Protein AF-A0A919FVA9-F1 (afdb_monomer)

Secondary structure (DSSP, 8-state):
--PPPPPPEEEEEETTEEEEEEEPTTSS-EEEEEEE-SS----TT---S-S--SS-HHHHHHHHHHHT--

Organism: NCBI:txid2035533

Structu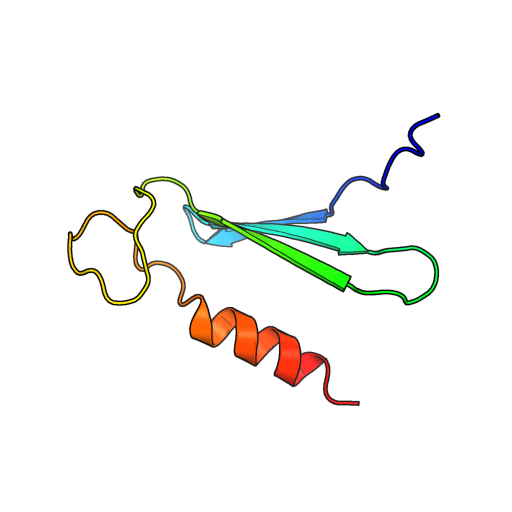re (mmCIF, N/CA/C/O backbone):
data_AF-A0A919FVA9-F1
#
_entry.id   AF-A0A919FVA9-F1
#
loop_
_atom_site.group_PDB
_atom_site.id
_atom_site.type_symbol
_atom_site.label_atom_id
_atom_site.label_alt_id
_atom_site.label_comp_id
_atom_site.label_asym_id
_atom_site.label_entity_id
_atom_site.label_seq_id
_atom_site.pdbx_PDB_ins_code
_atom_site.Cartn_x
_atom_site.Cartn_y
_atom_site.Cartn_z
_atom_site.occupancy
_atom_site.B_iso_or_equiv
_atom_site.auth_seq_id
_atom_site.auth_comp_id
_atom_site.auth_asym_id
_atom_site.auth_atom_id
_atom_site.pdbx_PDB_model_num
ATOM 1 N N . MET A 1 1 ? 0.018 17.713 25.070 1.00 34.72 1 MET A N 1
ATOM 2 C CA . MET A 1 1 ? 0.118 16.323 25.566 1.00 34.72 1 MET A CA 1
ATOM 3 C C . MET A 1 1 ? -0.206 15.384 24.413 1.00 34.72 1 MET A C 1
ATOM 5 O O . MET A 1 1 ? -1.373 15.231 24.079 1.00 34.72 1 MET A O 1
ATOM 9 N N . THR A 1 2 ? 0.798 14.822 23.743 1.00 42.88 2 THR A N 1
ATOM 10 C CA . THR A 1 2 ? 0.576 13.884 22.632 1.00 42.88 2 THR A CA 1
ATOM 11 C C . THR A 1 2 ? 0.308 12.508 23.233 1.00 42.88 2 THR A C 1
ATOM 13 O O . THR A 1 2 ? 1.193 11.905 23.834 1.00 42.88 2 THR A O 1
ATOM 16 N N . LYS A 1 3 ? -0.937 12.033 23.156 1.00 42.31 3 LYS A N 1
ATOM 17 C CA . LYS A 1 3 ? -1.303 10.671 23.562 1.00 42.31 3 LYS A CA 1
ATOM 18 C C . LYS A 1 3 ? -0.514 9.699 22.683 1.00 42.31 3 LYS A C 1
ATOM 20 O O . LYS A 1 3 ? -0.701 9.708 21.470 1.00 42.31 3 LYS A O 1
ATOM 25 N N . ALA A 1 4 ? 0.366 8.897 23.284 1.00 48.94 4 ALA A N 1
ATOM 26 C CA . ALA A 1 4 ? 1.120 7.881 22.559 1.00 48.94 4 ALA A CA 1
ATOM 27 C C . ALA A 1 4 ? 0.136 6.951 21.832 1.00 48.94 4 ALA A C 1
ATOM 29 O O . ALA A 1 4 ? -0.714 6.312 22.462 1.00 48.94 4 ALA A O 1
ATOM 30 N N . ALA A 1 5 ? 0.209 6.930 20.500 1.00 57.91 5 ALA A N 1
ATOM 31 C CA . ALA A 1 5 ? -0.489 5.935 19.704 1.00 57.91 5 ALA A CA 1
ATOM 32 C C . ALA A 1 5 ? 0.036 4.550 20.104 1.00 57.91 5 ALA A C 1
ATOM 34 O O . ALA A 1 5 ? 1.217 4.386 20.416 1.00 57.91 5 ALA A O 1
ATOM 35 N N . ARG A 1 6 ? -0.848 3.550 20.141 1.00 62.50 6 ARG A N 1
ATOM 36 C CA . ARG A 1 6 ? -0.420 2.163 20.338 1.00 62.50 6 ARG A CA 1
ATOM 37 C C . ARG A 1 6 ? 0.550 1.814 19.194 1.00 62.50 6 ARG A C 1
ATOM 39 O O . ARG A 1 6 ? 0.262 2.227 18.070 1.00 62.50 6 ARG A O 1
ATOM 46 N N . PRO A 1 7 ? 1.675 1.122 19.453 1.00 67.94 7 PRO A N 1
ATOM 47 C CA . PRO A 1 7 ? 2.615 0.792 18.388 1.00 67.94 7 PRO A CA 1
ATOM 48 C C . PRO A 1 7 ? 1.894 0.007 17.292 1.00 67.94 7 PRO A C 1
ATOM 50 O O . PRO A 1 7 ? 1.063 -0.856 17.595 1.00 67.94 7 PRO A O 1
ATOM 53 N N . ALA A 1 8 ? 2.189 0.342 16.037 1.00 81.75 8 ALA A N 1
ATOM 54 C CA . ALA A 1 8 ? 1.634 -0.361 14.893 1.00 81.75 8 ALA A CA 1
ATOM 55 C C . ALA A 1 8 ? 2.076 -1.826 14.906 1.00 81.75 8 ALA A C 1
ATOM 57 O O . ALA A 1 8 ? 3.200 -2.143 15.306 1.00 81.75 8 ALA A O 1
ATOM 58 N N . ARG A 1 9 ? 1.201 -2.723 14.447 1.00 89.88 9 ARG A N 1
ATOM 59 C CA . ARG A 1 9 ? 1.600 -4.101 14.152 1.00 89.88 9 ARG A CA 1
ATOM 60 C C . ARG A 1 9 ? 2.299 -4.111 12.799 1.00 89.88 9 ARG A C 1
ATOM 62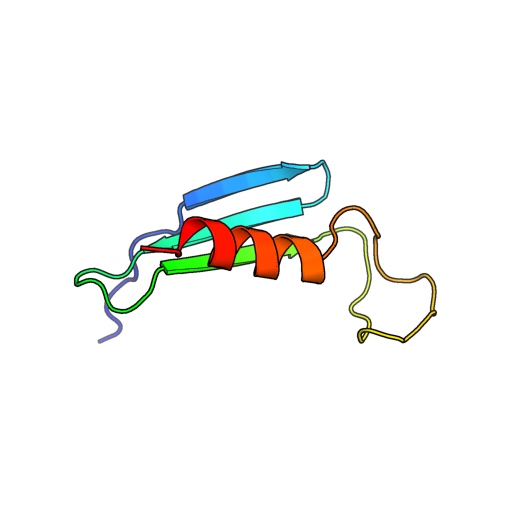 O O . ARG A 1 9 ? 1.668 -3.735 11.817 1.00 89.88 9 ARG A O 1
ATOM 69 N N . VAL A 1 10 ? 3.567 -4.517 12.769 1.00 93.69 10 VAL A N 1
ATOM 70 C CA . VAL A 1 10 ? 4.388 -4.550 11.550 1.00 93.69 10 VAL A CA 1
ATOM 71 C C . VAL A 1 10 ? 4.525 -5.984 11.050 1.00 93.69 10 VAL A C 1
ATOM 73 O O . VAL A 1 10 ? 4.864 -6.868 11.837 1.00 93.69 10 VAL A O 1
ATOM 76 N N . GLU A 1 11 ? 4.284 -6.213 9.761 1.00 95.12 11 GLU A N 1
ATOM 77 C CA . GLU A 1 11 ? 4.432 -7.526 9.123 1.00 95.12 11 GLU A CA 1
ATOM 78 C C . GLU A 1 11 ? 5.133 -7.425 7.765 1.00 95.12 11 GLU A C 1
ATOM 80 O O . GLU A 1 11 ? 4.783 -6.540 6.975 1.00 95.12 11 GLU A O 1
ATOM 85 N N . PRO A 1 12 ? 6.083 -8.327 7.452 1.00 95.38 12 PRO A N 1
ATOM 86 C CA . PRO A 1 12 ? 6.573 -8.472 6.088 1.00 95.38 12 PRO A CA 1
ATOM 87 C C . PRO A 1 12 ? 5.450 -9.012 5.193 1.00 95.38 12 PRO A C 1
ATOM 89 O O . PRO A 1 12 ? 4.715 -9.916 5.587 1.00 95.38 12 PRO A O 1
ATOM 92 N N . VAL A 1 13 ? 5.323 -8.449 3.994 1.00 93.81 13 VAL A N 1
ATOM 93 C CA . VAL A 1 13 ? 4.351 -8.876 2.974 1.00 93.81 13 VAL A CA 1
ATOM 94 C C . VAL A 1 13 ? 5.083 -9.658 1.887 1.00 93.81 13 VAL A C 1
ATOM 96 O O . VAL A 1 13 ? 4.730 -10.795 1.589 1.00 93.81 13 VAL A O 1
ATOM 99 N N . ILE A 1 14 ? 6.138 -9.049 1.348 1.00 93.50 14 ILE A N 1
ATOM 100 C CA . ILE A 1 14 ? 7.102 -9.621 0.404 1.00 93.50 14 ILE A CA 1
ATOM 101 C C . ILE A 1 14 ? 8.462 -8.934 0.639 1.00 93.50 14 ILE A C 1
ATOM 103 O O . ILE A 1 14 ? 8.557 -8.073 1.513 1.00 93.50 14 ILE A O 1
ATOM 107 N N . GLU A 1 15 ? 9.514 -9.339 -0.074 1.00 91.62 15 GLU A N 1
ATOM 108 C CA . G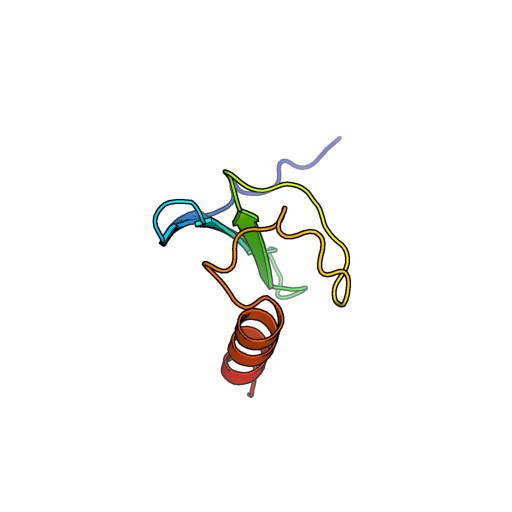LU A 1 15 ? 10.915 -8.957 0.169 1.00 91.62 15 GLU A CA 1
ATOM 109 C C . GLU A 1 15 ? 11.116 -7.465 0.481 1.00 91.62 15 GLU A C 1
ATOM 111 O O . GLU A 1 15 ? 11.665 -7.140 1.537 1.00 91.62 15 GLU A O 1
ATOM 116 N N . HIS A 1 16 ? 10.602 -6.563 -0.362 1.00 93.69 16 HIS A N 1
ATOM 117 C CA . HIS A 1 16 ? 10.770 -5.119 -0.183 1.00 93.69 16 HIS A CA 1
ATOM 118 C C . HIS A 1 16 ? 9.510 -4.410 0.320 1.00 93.69 16 HIS A C 1
ATOM 120 O O . HIS A 1 16 ? 9.433 -3.180 0.281 1.00 93.69 16 HIS A O 1
ATOM 126 N N . VAL A 1 17 ? 8.518 -5.148 0.831 1.00 93.94 17 VAL A N 1
ATOM 127 C CA . VAL A 1 17 ? 7.243 -4.568 1.273 1.00 93.94 17 VAL A CA 1
ATOM 128 C C . VAL A 1 17 ? 6.884 -4.996 2.687 1.00 93.94 17 VAL A C 1
ATOM 130 O O . VAL A 1 17 ? 6.769 -6.179 3.007 1.00 93.94 17 VAL A O 1
ATOM 133 N N . THR A 1 18 ? 6.615 -4.006 3.534 1.00 96.06 18 THR A N 1
ATOM 134 C CA . THR A 1 18 ? 6.105 -4.202 4.898 1.00 96.06 18 THR A CA 1
ATOM 135 C C . THR A 1 18 ? 4.753 -3.525 5.063 1.00 96.06 18 THR A C 1
ATOM 137 O O . THR A 1 18 ? 4.484 -2.503 4.436 1.00 96.06 18 THR A O 1
ATOM 140 N N . SER A 1 19 ? 3.894 -4.086 5.910 1.00 94.12 19 SER A N 1
ATOM 141 C CA . SER A 1 19 ? 2.628 -3.472 6.309 1.00 94.12 19 SER A CA 1
ATOM 142 C C . SER A 1 19 ? 2.675 -3.051 7.774 1.00 94.12 19 SER A C 1
ATOM 144 O O . SER A 1 19 ? 3.251 -3.746 8.607 1.00 94.12 19 SER A O 1
ATOM 146 N N . GLU A 1 20 ? 2.062 -1.916 8.092 1.00 94.00 20 GLU A N 1
ATOM 147 C CA . GLU A 1 20 ? 1.891 -1.408 9.448 1.00 94.00 20 GLU A CA 1
ATOM 148 C C . GLU A 1 20 ? 0.407 -1.167 9.712 1.00 94.00 20 GLU A C 1
ATOM 150 O O . GLU A 1 20 ? -0.220 -0.319 9.077 1.00 94.00 20 GLU A O 1
ATOM 155 N N . THR A 1 21 ? -0.163 -1.908 10.659 1.00 89.69 21 THR A N 1
ATOM 156 C CA . THR A 1 21 ? -1.570 -1.765 11.042 1.00 89.69 21 THR A CA 1
ATOM 157 C C . THR A 1 21 ? -1.704 -0.900 12.288 1.00 89.69 21 THR A C 1
ATOM 159 O O . THR A 1 21 ? -1.159 -1.225 13.350 1.00 89.69 21 THR A O 1
ATOM 162 N N . TYR A 1 22 ? -2.483 0.171 12.169 1.00 86.12 22 TYR A N 1
ATOM 163 C CA . TYR A 1 22 ? -2.853 1.076 13.248 1.00 86.12 22 TYR A CA 1
ATOM 164 C C . TYR A 1 22 ? -4.335 0.886 13.583 1.00 86.12 22 TYR A C 1
ATOM 166 O O . TYR A 1 22 ? -5.215 1.308 12.834 1.00 86.12 22 TYR A O 1
ATOM 174 N N . THR A 1 23 ? -4.612 0.281 14.739 1.00 77.50 23 THR A N 1
ATOM 175 C CA . THR A 1 23 ? -5.980 0.130 15.253 1.00 77.50 23 THR A CA 1
ATOM 176 C C . THR A 1 23 ? -6.277 1.222 16.274 1.00 77.50 23 THR A C 1
ATOM 178 O O . THR A 1 23 ? -5.617 1.333 17.315 1.00 77.50 23 THR A O 1
ATOM 181 N N . THR A 1 24 ? -7.303 2.024 16.004 1.00 72.19 24 THR A N 1
ATOM 182 C CA . THR A 1 24 ? -7.778 3.055 16.931 1.00 72.19 24 THR A CA 1
ATOM 183 C C . THR A 1 24 ? -8.708 2.449 17.994 1.00 72.19 24 THR A C 1
ATOM 185 O O . THR A 1 24 ? -9.512 1.553 17.735 1.00 72.19 24 THR A O 1
ATOM 188 N N . ARG A 1 25 ? -8.601 2.902 19.253 1.00 63.66 25 ARG A N 1
ATOM 189 C CA . ARG A 1 25 ? -9.568 2.518 20.300 1.00 63.66 25 ARG A CA 1
ATOM 190 C C . ARG A 1 25 ? -10.882 3.255 20.023 1.00 63.66 25 ARG A C 1
ATOM 192 O O . ARG A 1 25 ? -10.868 4.476 20.088 1.00 63.66 25 ARG A O 1
ATOM 199 N N . ARG A 1 26 ? -11.980 2.498 19.877 1.00 62.03 26 ARG A N 1
ATOM 200 C CA . ARG A 1 26 ? -13.380 2.924 19.617 1.00 62.03 26 ARG A CA 1
ATOM 201 C C . ARG A 1 26 ? -13.829 2.993 18.147 1.00 62.03 26 ARG A C 1
ATOM 203 O O . ARG A 1 26 ? -14.683 3.804 17.827 1.00 62.03 26 ARG A O 1
ATOM 210 N N . GLY A 1 27 ? -13.360 2.085 17.290 1.00 56.81 27 GLY A N 1
ATOM 211 C CA . GLY A 1 27 ? -14.057 1.805 16.022 1.00 56.81 27 GLY A CA 1
ATOM 212 C C . GLY A 1 27 ? -14.126 2.987 15.051 1.00 56.81 27 GLY A C 1
ATOM 213 O O . GLY A 1 27 ? -15.079 3.075 14.288 1.00 56.81 27 GLY A O 1
ATOM 214 N N . GLU A 1 28 ? -13.149 3.896 15.107 1.00 67.38 28 GLU A N 1
ATOM 215 C CA . GLU A 1 28 ? -13.117 5.091 14.257 1.00 67.38 28 GLU A CA 1
ATOM 216 C C . GLU A 1 28 ? -12.569 4.764 12.861 1.00 67.38 28 GLU A C 1
ATOM 218 O O . GLU A 1 28 ? -13.170 5.170 11.873 1.00 67.38 28 GLU A O 1
ATOM 223 N N . ALA A 1 29 ? -11.480 3.992 12.769 1.00 75.31 29 ALA A N 1
ATOM 224 C CA . ALA A 1 29 ? -10.996 3.358 11.538 1.00 75.31 29 ALA A CA 1
ATOM 225 C C . ALA A 1 29 ? -9.808 2.429 11.839 1.00 75.31 29 ALA A C 1
ATOM 227 O O . ALA A 1 29 ? -9.006 2.714 12.740 1.00 75.31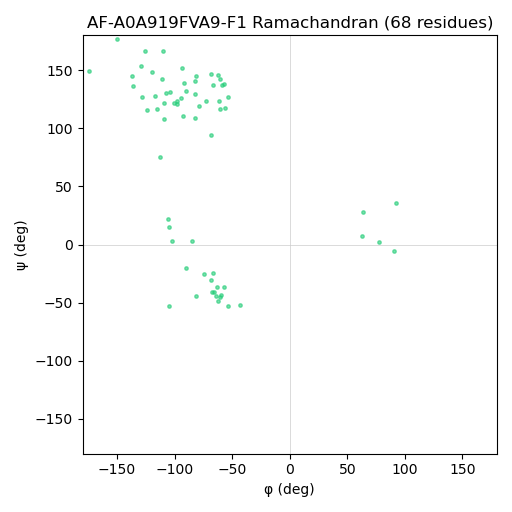 29 ALA A O 1
ATOM 228 N N . ASP A 1 30 ? -9.674 1.362 11.051 1.00 77.75 30 ASP A N 1
ATOM 229 C CA . ASP A 1 30 ? -8.420 0.625 10.898 1.00 77.75 30 ASP A CA 1
ATOM 230 C C . ASP A 1 30 ? -7.626 1.241 9.741 1.00 77.75 30 ASP A C 1
ATOM 232 O O . ASP A 1 30 ? -8.174 1.481 8.664 1.00 77.75 30 ASP A O 1
ATOM 236 N N . VAL A 1 31 ? -6.338 1.508 9.964 1.00 85.81 31 VAL A N 1
ATOM 237 C CA . VAL A 1 31 ? -5.427 2.014 8.929 1.00 85.81 31 VAL A CA 1
ATOM 238 C C . VAL A 1 31 ? -4.335 0.983 8.697 1.00 85.81 31 VAL A C 1
ATOM 240 O O . VAL A 1 31 ? -3.667 0.572 9.645 1.00 85.81 31 VAL A O 1
ATOM 243 N N . VAL A 1 32 ? -4.125 0.602 7.438 1.00 89.81 32 VAL A N 1
ATOM 244 C CA . VAL A 1 32 ? -3.006 -0.250 7.022 1.00 89.81 32 VAL A CA 1
ATOM 245 C C . VAL A 1 32 ? -2.103 0.561 6.096 1.00 89.81 32 VAL A C 1
ATOM 247 O O . VAL A 1 32 ? -2.530 0.999 5.030 1.00 89.81 32 VAL A O 1
ATOM 250 N N . LEU A 1 33 ? -0.861 0.787 6.519 1.00 91.62 33 LEU A N 1
ATOM 251 C CA . LEU A 1 33 ? 0.171 1.471 5.744 1.00 91.62 33 LEU A CA 1
ATOM 252 C C . LEU A 1 33 ? 1.110 0.436 5.126 1.00 91.62 33 LEU A C 1
ATOM 254 O O . LEU A 1 33 ? 1.758 -0.301 5.860 1.00 91.62 33 LEU A O 1
ATOM 258 N N . TYR A 1 34 ? 1.236 0.421 3.801 1.00 92.31 34 TYR A N 1
ATOM 259 C CA . TYR A 1 34 ? 2.255 -0.368 3.109 1.00 92.31 34 TYR A CA 1
ATOM 260 C C . TYR A 1 34 ? 3.485 0.501 2.834 1.00 92.31 34 TYR A C 1
ATOM 262 O O . TYR A 1 34 ? 3.372 1.580 2.252 1.00 92.31 34 TYR A O 1
ATOM 270 N N . LYS A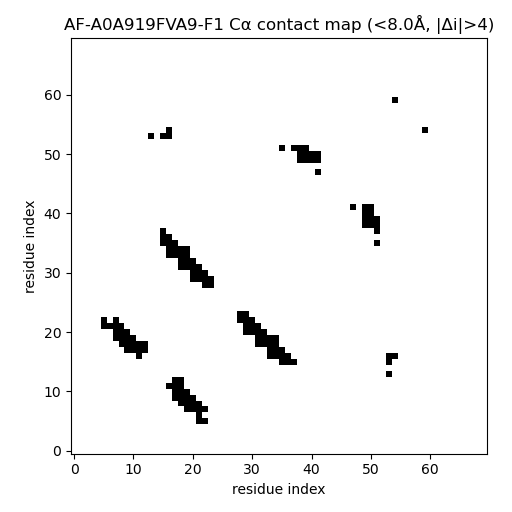 1 35 ? 4.661 0.036 3.259 1.00 92.38 35 LYS A N 1
ATOM 271 C CA . LYS A 1 35 ? 5.959 0.655 2.982 1.00 92.38 35 LYS A CA 1
ATOM 272 C C . LYS A 1 35 ? 6.716 -0.219 2.002 1.00 92.38 35 LYS A C 1
ATOM 274 O O . LYS A 1 35 ? 6.974 -1.384 2.296 1.00 92.38 35 LYS A O 1
ATOM 279 N N . VAL A 1 36 ? 7.078 0.374 0.875 1.00 91.25 36 VAL A N 1
ATOM 280 C CA . VAL A 1 36 ? 7.842 -0.259 -0.196 1.00 91.25 36 VAL A CA 1
ATOM 281 C C . VAL A 1 36 ? 9.253 0.327 -0.185 1.00 91.25 36 VAL A C 1
ATOM 283 O O . VAL A 1 36 ? 9.409 1.547 -0.113 1.00 91.25 36 VAL A O 1
ATOM 286 N N . SER A 1 37 ? 10.273 -0.524 -0.203 1.00 91.12 37 SER A N 1
ATOM 287 C CA . SER A 1 37 ? 11.683 -0.139 -0.294 1.00 91.12 37 SER A CA 1
ATOM 288 C C . SER A 1 37 ? 12.262 -0.525 -1.660 1.00 91.12 37 SER A C 1
ATOM 290 O O . SER A 1 37 ? 11.635 -1.237 -2.435 1.00 91.12 37 SER A O 1
ATOM 292 N N . GLY A 1 38 ? 13.439 0.003 -2.004 1.00 86.31 38 GLY A N 1
ATOM 293 C CA . GLY A 1 38 ? 14.122 -0.362 -3.254 1.00 86.31 38 GLY A CA 1
ATOM 294 C C . GLY A 1 38 ? 13.581 0.288 -4.538 1.00 86.31 38 GLY A C 1
ATOM 295 O O . GLY A 1 38 ? 14.129 0.027 -5.602 1.00 86.31 38 GLY A O 1
ATOM 296 N N . GLY A 1 39 ? 12.573 1.165 -4.453 1.00 83.06 39 GLY A N 1
ATOM 297 C CA . GLY A 1 39 ? 12.057 1.963 -5.575 1.00 83.06 39 GLY A CA 1
ATOM 298 C C . GLY A 1 39 ? 12.027 3.465 -5.280 1.00 83.06 39 GLY A C 1
ATOM 299 O O . GLY A 1 39 ? 12.151 3.889 -4.128 1.00 83.06 39 GLY A O 1
ATOM 300 N N . ALA A 1 40 ? 11.849 4.276 -6.321 1.00 83.75 40 ALA A N 1
ATOM 301 C CA . ALA A 1 40 ? 11.615 5.711 -6.197 1.00 83.75 40 ALA A CA 1
ATOM 302 C C . ALA A 1 40 ? 10.107 6.031 -6.180 1.00 83.75 40 ALA A C 1
ATOM 304 O O . ALA A 1 40 ? 9.306 5.289 -6.757 1.00 83.75 40 ALA A O 1
ATOM 305 N N . PRO A 1 41 ? 9.690 7.135 -5.532 1.00 82.94 41 PRO A N 1
ATOM 306 C CA . PRO A 1 41 ? 8.312 7.598 -5.614 1.00 82.94 41 PRO A CA 1
ATOM 307 C C . PRO A 1 41 ? 7.950 7.948 -7.059 1.00 82.94 41 PRO A C 1
ATOM 309 O O . PRO A 1 41 ? 8.576 8.825 -7.651 1.00 82.94 41 PRO A O 1
ATOM 312 N N . THR A 1 42 ? 6.905 7.318 -7.591 1.00 83.06 42 THR A N 1
ATOM 313 C CA . THR A 1 42 ? 6.319 7.679 -8.885 1.00 83.06 42 THR A CA 1
ATOM 314 C C . THR A 1 42 ? 4.810 7.855 -8.758 1.00 83.06 42 THR A C 1
ATOM 316 O O . THR A 1 42 ? 4.171 7.289 -7.863 1.00 83.06 42 THR A O 1
ATOM 319 N N . TRP A 1 43 ? 4.232 8.665 -9.640 1.00 77.81 43 TRP A N 1
ATOM 320 C CA . TRP A 1 43 ? 2.785 8.838 -9.700 1.00 77.81 43 TRP A CA 1
ATOM 321 C C . TRP A 1 43 ? 2.145 7.693 -10.489 1.00 77.81 43 TRP A C 1
ATOM 323 O O . TRP A 1 43 ? 2.708 7.247 -11.487 1.00 77.81 43 TRP A O 1
ATOM 333 N N . PRO A 1 44 ? 0.937 7.243 -10.114 1.00 70.94 44 PRO A N 1
ATOM 334 C CA . PRO A 1 44 ? 0.183 6.308 -10.938 1.00 70.94 44 PRO A CA 1
ATOM 335 C C . PRO A 1 44 ? 0.027 6.838 -12.371 1.00 70.94 44 PRO A C 1
ATOM 337 O O . PRO A 1 44 ? -0.428 7.964 -12.572 1.00 70.94 44 PRO A O 1
ATOM 340 N N . GLY A 1 45 ? 0.402 6.025 -13.359 1.00 68.75 45 GLY A N 1
ATOM 341 C CA . GLY A 1 45 ? 0.362 6.386 -14.780 1.00 68.75 45 GLY A CA 1
ATOM 342 C C . GLY A 1 45 ? 1.643 7.028 -15.326 1.00 68.75 45 GLY A C 1
ATOM 343 O O . GLY A 1 45 ? 1.728 7.234 -16.534 1.00 68.75 45 GLY A O 1
ATOM 344 N N . ALA A 1 46 ? 2.638 7.312 -14.480 1.00 75.88 46 ALA A N 1
ATOM 345 C CA . ALA A 1 46 ? 3.993 7.590 -14.937 1.00 75.88 46 ALA A CA 1
ATOM 346 C C . ALA A 1 46 ? 4.732 6.263 -15.176 1.00 75.88 46 ALA A C 1
ATOM 348 O O . ALA A 1 46 ? 4.724 5.382 -14.319 1.00 75.88 46 ALA A O 1
ATOM 349 N N . ASP A 1 47 ? 5.353 6.124 -16.346 1.00 69.44 47 ASP A N 1
ATOM 350 C CA . ASP A 1 47 ? 6.192 4.975 -16.694 1.00 69.44 47 ASP A CA 1
ATOM 351 C C . ASP A 1 47 ? 7.647 5.438 -16.813 1.00 69.44 47 ASP A C 1
ATOM 353 O O . ASP A 1 47 ? 8.173 5.686 -17.896 1.00 69.44 47 ASP A O 1
ATOM 357 N N . ASP A 1 48 ? 8.267 5.671 -15.659 1.00 79.94 48 ASP A N 1
ATOM 358 C CA . ASP A 1 48 ? 9.679 6.048 -15.544 1.00 79.94 48 ASP A CA 1
ATOM 359 C C . ASP A 1 48 ? 10.567 4.868 -15.104 1.00 79.94 48 ASP A C 1
ATOM 361 O O . ASP A 1 48 ? 11.769 5.040 -14.893 1.00 79.94 48 ASP A O 1
ATOM 365 N N . GLY A 1 49 ? 9.979 3.671 -14.952 1.00 78.12 49 GLY A N 1
ATOM 366 C CA . GLY A 1 49 ? 10.654 2.441 -14.525 1.00 78.12 49 GLY A CA 1
ATOM 367 C C . GLY A 1 49 ? 11.259 2.487 -13.117 1.00 78.12 49 GLY A C 1
ATOM 368 O O . GLY A 1 49 ? 11.974 1.564 -12.732 1.00 78.12 49 GLY A O 1
ATOM 369 N N . SER A 1 50 ? 11.013 3.551 -12.351 1.00 81.94 50 SER A N 1
ATOM 370 C CA . SER A 1 50 ? 11.707 3.807 -11.088 1.00 81.94 50 SER A CA 1
ATOM 371 C C . SER A 1 50 ? 11.007 3.192 -9.872 1.00 81.94 50 SER A C 1
ATOM 373 O O . SER A 1 50 ? 11.643 2.966 -8.839 1.00 81.94 50 SER A O 1
ATOM 375 N N . ALA A 1 51 ? 9.713 2.883 -9.991 1.00 81.31 51 ALA A N 1
ATOM 376 C CA . ALA A 1 51 ? 8.938 2.214 -8.954 1.00 81.31 51 ALA A CA 1
ATOM 377 C C . ALA A 1 51 ? 8.941 0.691 -9.116 1.00 81.31 51 ALA A C 1
ATOM 379 O O . ALA A 1 51 ? 8.770 0.149 -10.210 1.00 81.31 51 ALA A O 1
ATOM 380 N N . THR A 1 52 ? 9.058 -0.010 -7.992 1.00 85.31 52 THR A N 1
ATOM 381 C CA . THR A 1 52 ? 8.925 -1.468 -7.929 1.00 85.31 52 THR A CA 1
ATOM 382 C C . THR A 1 52 ? 7.484 -1.901 -8.207 1.00 85.31 52 THR A C 1
ATOM 384 O O . THR A 1 52 ? 6.546 -1.242 -7.760 1.00 85.31 52 THR A O 1
ATOM 387 N N . GLN A 1 53 ? 7.310 -3.059 -8.845 1.00 84.44 53 GLN A N 1
ATOM 388 C CA . GLN A 1 53 ? 5.999 -3.646 -9.168 1.00 84.44 53 GLN A CA 1
ATOM 389 C C . GLN A 1 53 ? 5.646 -4.851 -8.273 1.00 84.44 53 GLN A C 1
ATOM 391 O O . GLN A 1 53 ? 4.844 -5.697 -8.652 1.00 84.44 53 GLN A O 1
ATOM 396 N N . GLU A 1 54 ? 6.262 -4.961 -7.089 1.00 89.69 54 GLU A N 1
ATOM 397 C CA . GLU A 1 54 ? 6.054 -6.098 -6.173 1.00 89.69 54 GLU A CA 1
ATOM 398 C C . GLU A 1 54 ? 4.637 -6.168 -5.595 1.00 89.69 54 GLU A C 1
ATOM 400 O O . GLU A 1 54 ? 4.178 -7.238 -5.198 1.00 89.69 54 GLU A O 1
ATOM 405 N N . VAL A 1 55 ? 3.941 -5.030 -5.542 1.00 89.06 55 VAL A N 1
ATOM 406 C CA . VAL A 1 55 ? 2.550 -4.939 -5.102 1.00 89.06 55 VAL A CA 1
ATOM 407 C C . VAL A 1 55 ? 1.755 -4.009 -6.007 1.00 89.06 55 VAL A C 1
ATOM 409 O O . VAL A 1 55 ? 2.243 -2.969 -6.445 1.00 89.06 55 VAL A O 1
ATOM 412 N N . SER A 1 56 ? 0.486 -4.349 -6.221 1.00 88.19 56 SER A N 1
ATOM 413 C CA . SER A 1 56 ? -0.490 -3.454 -6.837 1.00 88.19 56 SER A CA 1
ATOM 414 C C . SER A 1 56 ? -1.227 -2.675 -5.750 1.00 88.19 56 SER A C 1
ATOM 416 O O . SER A 1 56 ? -2.033 -3.233 -5.004 1.00 88.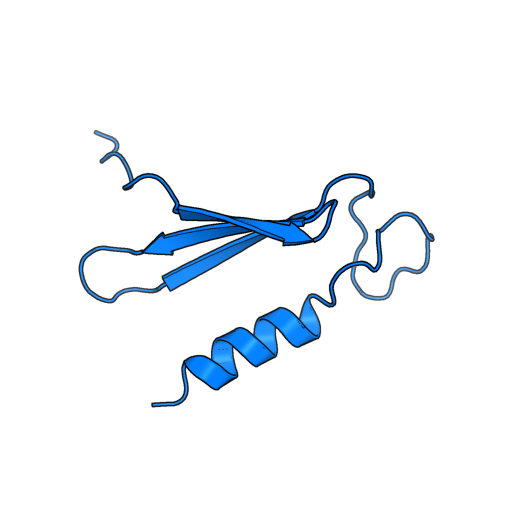19 56 SER A O 1
ATOM 418 N N . ALA A 1 57 ? -0.986 -1.363 -5.663 1.00 87.31 57 ALA A N 1
ATOM 419 C CA . ALA A 1 57 ? -1.709 -0.497 -4.726 1.00 87.31 57 ALA A CA 1
ATOM 420 C C . ALA A 1 57 ? -3.230 -0.558 -4.955 1.00 87.31 57 ALA A C 1
ATOM 422 O O . ALA A 1 57 ? -4.007 -0.544 -4.002 1.00 87.31 57 ALA A O 1
ATOM 423 N N . THR A 1 58 ? -3.655 -0.674 -6.216 1.00 89.19 58 THR A N 1
ATOM 424 C CA . THR A 1 58 ? -5.064 -0.819 -6.588 1.00 89.19 58 THR A CA 1
ATOM 425 C C . THR A 1 58 ? -5.667 -2.093 -6.007 1.00 89.19 58 THR A C 1
ATOM 427 O O . THR A 1 58 ? -6.728 -2.029 -5.389 1.00 89.19 58 THR A O 1
ATOM 430 N N . GLU A 1 59 ? -5.000 -3.238 -6.159 1.00 91.25 59 GLU A N 1
ATOM 431 C CA . GLU A 1 59 ? -5.498 -4.508 -5.617 1.00 91.25 59 GLU A CA 1
ATOM 432 C C . GLU A 1 59 ? -5.525 -4.501 -4.088 1.00 91.25 59 GLU A C 1
ATOM 434 O O . GLU A 1 59 ? -6.518 -4.930 -3.508 1.00 91.25 59 GLU A O 1
ATOM 439 N N . LEU A 1 60 ? -4.498 -3.945 -3.433 1.00 90.81 60 LEU A N 1
ATOM 440 C CA . LEU A 1 60 ? -4.448 -3.825 -1.971 1.00 90.81 60 LEU A CA 1
ATOM 441 C C . LEU A 1 60 ? -5.617 -3.003 -1.414 1.00 90.81 60 LEU A C 1
ATOM 443 O O . LEU A 1 60 ? -6.236 -3.389 -0.421 1.00 90.81 60 LEU A O 1
ATOM 447 N N . VAL A 1 61 ? -5.949 -1.882 -2.060 1.00 89.44 61 VAL A N 1
ATOM 448 C CA . VAL A 1 61 ? -7.089 -1.047 -1.657 1.00 89.44 61 VAL A CA 1
ATOM 449 C C . VAL A 1 61 ? -8.408 -1.806 -1.827 1.00 89.44 61 VAL A C 1
ATOM 451 O O . VAL A 1 61 ? -9.252 -1.782 -0.929 1.00 89.44 61 VAL A O 1
ATOM 454 N N . TRP A 1 62 ? -8.597 -2.512 -2.945 1.00 91.38 62 TRP A N 1
ATOM 455 C CA . TRP A 1 62 ? -9.818 -3.290 -3.165 1.00 91.38 62 TRP A CA 1
ATOM 456 C C . TRP A 1 62 ? -9.945 -4.479 -2.215 1.00 91.38 62 TRP A C 1
ATOM 458 O O . TRP A 1 62 ? -11.036 -4.716 -1.693 1.00 91.38 62 TRP A O 1
ATOM 468 N N . ASP A 1 63 ? -8.852 -5.190 -1.946 1.00 89.56 63 ASP A N 1
ATOM 469 C CA . ASP A 1 63 ? -8.817 -6.289 -0.984 1.00 89.56 63 ASP A CA 1
ATOM 470 C C . ASP A 1 63 ? -9.191 -5.796 0.423 1.00 89.56 63 ASP A C 1
ATOM 472 O O . ASP A 1 63 ? -10.073 -6.380 1.058 1.00 89.56 63 ASP A O 1
ATOM 476 N N . PHE A 1 64 ? -8.646 -4.655 0.865 1.00 86.19 64 PHE A N 1
ATOM 477 C CA . PHE A 1 64 ? -9.031 -4.021 2.130 1.00 86.19 64 PHE A CA 1
ATOM 478 C C . PHE A 1 64 ? -10.548 -3.790 2.218 1.00 86.19 64 PHE A C 1
ATOM 480 O O . PHE A 1 64 ? -11.198 -4.256 3.156 1.00 86.19 64 PHE A O 1
ATOM 487 N N . PHE A 1 65 ? -11.147 -3.142 1.214 1.00 85.12 65 PHE A N 1
ATOM 488 C CA . PHE A 1 65 ? -12.588 -2.880 1.223 1.00 85.12 65 PHE A CA 1
ATOM 489 C C . PHE A 1 65 ? -13.441 -4.143 1.070 1.00 85.12 65 PHE A C 1
ATOM 491 O O . PHE A 1 65 ? -14.543 -4.200 1.619 1.00 85.12 65 PHE A O 1
ATOM 498 N N . SER A 1 66 ? -12.948 -5.168 0.370 1.00 87.88 66 SER A N 1
ATOM 499 C CA . SER A 1 66 ? -13.649 -6.447 0.230 1.00 87.88 66 SER A CA 1
ATOM 500 C C . SER A 1 66 ? -13.819 -7.156 1.577 1.00 87.88 66 SER A C 1
ATOM 502 O O . SER A 1 66 ? -14.885 -7.705 1.851 1.00 87.88 66 SER A O 1
ATOM 504 N N . ARG A 1 67 ? -12.813 -7.051 2.457 1.00 81.38 67 ARG A N 1
ATOM 505 C CA . ARG A 1 67 ? -12.838 -7.572 3.834 1.00 81.38 67 ARG A CA 1
ATOM 506 C C . ARG A 1 67 ? -13.710 -6.723 4.761 1.00 81.38 67 ARG A C 1
ATOM 508 O O . ARG A 1 67 ? -14.235 -7.233 5.746 1.00 81.38 67 ARG A O 1
ATOM 515 N N . CYS A 1 68 ? -13.888 -5.440 4.438 1.00 66.75 68 CYS A N 1
ATOM 516 C CA . CYS A 1 68 ? -14.760 -4.515 5.163 1.00 66.75 68 CYS A CA 1
ATOM 517 C C . CYS A 1 68 ? -16.235 -4.556 4.723 1.00 66.75 68 CYS A C 1
ATOM 519 O O . CYS A 1 68 ? -17.037 -3.796 5.269 1.00 66.75 68 CYS A O 1
ATOM 521 N N . ARG A 1 69 ? -16.629 -5.437 3.789 1.00 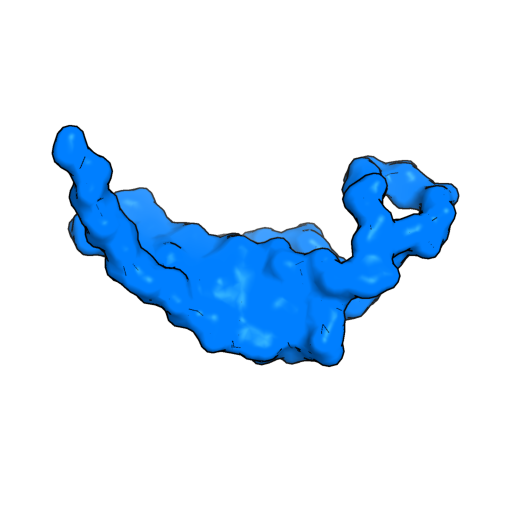59.19 69 ARG A N 1
ATOM 522 C CA . ARG A 1 69 ? -18.046 -5.725 3.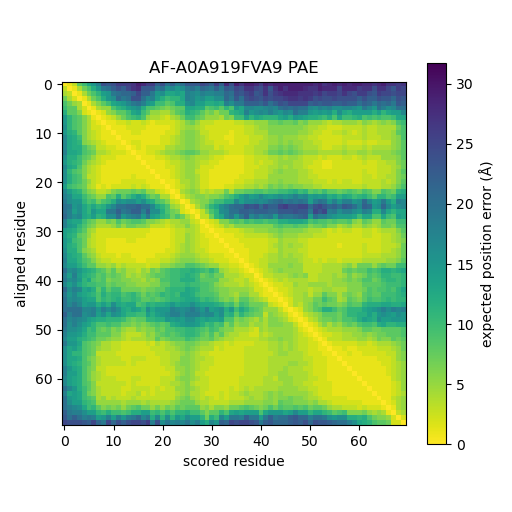519 1.00 59.19 69 ARG A CA 1
ATOM 523 C C . ARG A 1 69 ? -18.658 -6.453 4.721 1.00 59.19 69 ARG A C 1
ATOM 525 O O . ARG A 1 69 ? -18.551 -7.671 4.836 1.00 59.19 69 ARG A O 1
ATOM 532 N N . ARG A 1 70 ? -19.273 -5.690 5.624 1.00 53.38 70 ARG A N 1
ATOM 533 C CA . ARG A 1 70 ? -20.344 -6.186 6.496 1.00 53.38 70 ARG A CA 1
ATOM 534 C C . ARG A 1 70 ? -21.678 -6.096 5.776 1.00 53.38 70 ARG A C 1
ATOM 536 O O . ARG A 1 70 ? -21.875 -5.086 5.065 1.00 53.38 70 ARG A O 1
#

Nearest PDB structures (foldseek):
  3l0x-assembly1_A  TM=3.261E-01  e=2.794E+00  Saccharomyces cerevisiae
  6gis-assembly1_C  TM=5.486E-01  e=7.493E+00  Homo sapiens
  4llg-assembly2_J  TM=4.952E-01  e=9.588E+00  Escherichia coli BW2952
  4llg-assembly1_D  TM=4.952E-01  e=9.588E+00  Escherichia coli BW2952

Solvent-accessible surface area (backbone atoms only — not comparable to full-atom values): 4692 Å² total; per-residue (Å²): 135,84,78,78,72,77,81,56,52,72,42,82,76,49,98,52,30,36,37,35,38,42,78,51,93,80,82,79,54,79,46,76,46,76,49,74,55,98,44,46,95,71,59,94,91,63,87,78,82,47,52,70,78,90,64,57,70,68,57,53,54,51,53,55,54,62,74,65,66,124

Mean predicted aligned error: 7.67 Å

Foldseek 3Di:
DDDDFDFWDWDDPDDQKIWTWGDDPPPPDIDIDIGGPPFDDDDPPDDPVRDDPPDDPVVVVVVVVVVVP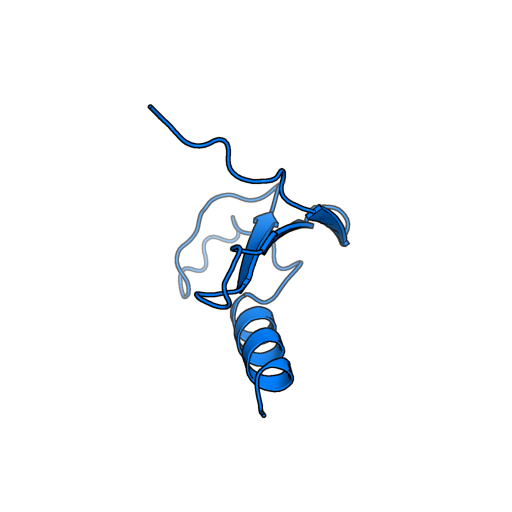D

Sequence (70 aa):
MTKAARPARVEPVIEHVTSETYTTRRGEADVVLYKVSGGAPTWPGADDGSATQEVSATELVWDFFSRCRR

pLDDT: mean 80.22, std 14.26, range [34.72, 96.06]

Radius of gyration: 14.71 Å; Cα contacts (8 Å, |Δi|>4): 71; chains: 1; bounding box: 34×26×42 Å